Protein AF-A0A1W2FAX7-F1 (afdb_monomer_lite)

Sequence (174 aa):
MIKAEILKLNLPPVILALIGALGVSGLLAFAKAGLAPVIYAQAGFVVLGVVAVTSEYQGRQIYVTLTAMPRRVTQHLSKLVALSIVAAPTAVLVVLVGRVSEGAVYLVLTTLISASVASVVRRSIPAVAGLLIYYFIISPLLHDRTSLPGTIGYVMWTVLAVGISTALFRLRDA

Organism: Kibdelosporangium aridum (NCBI:txid2030)

Radius of gyration: 16.35 Å; chains: 1; bounding box: 38×36×42 Å

Foldseek 3Di:
DLVVLLVLCPDPQLVCLLCQLLVVLLVCVVVVVDQVLQLSNLLSLLLNLLCSQLVCLVDPVCVVVVVVDPDVLVVLVSNLVSLLVVQQVSLVSSCVNNVHPDHSLLSSLSSLLSNLQSLVVSDRVVSSVVSSCCVPPVVVVCVVVDVDDDSVVSVVSSVVSSVVSSVVVVVVSD

Structure (mmCIF, N/CA/C/O backbone):
data_AF-A0A1W2FAX7-F1
#
_entry.id   AF-A0A1W2FAX7-F1
#
loop_
_atom_site.group_PDB
_atom_site.id
_atom_site.type_symbol
_atom_site.label_atom_id
_atom_site.label_alt_id
_atom_site.label_comp_id
_atom_site.label_asym_id
_atom_site.label_entity_id
_atom_site.label_seq_id
_atom_site.pdbx_PDB_ins_code
_atom_site.Cartn_x
_atom_site.Cartn_y
_atom_site.Cartn_z
_atom_site.occupancy
_atom_site.B_iso_or_equiv
_atom_site.auth_seq_id
_atom_site.auth_comp_id
_atom_site.auth_asym_id
_atom_site.auth_atom_id
_atom_site.pdbx_PDB_model_num
ATOM 1 N N . MET A 1 1 ? -18.834 5.777 5.462 1.00 67.75 1 MET A N 1
ATOM 2 C CA . MET A 1 1 ? -17.511 5.633 6.116 1.00 67.75 1 MET A CA 1
ATOM 3 C C . MET A 1 1 ? -16.358 5.842 5.140 1.00 67.75 1 MET A C 1
ATOM 5 O O . MET A 1 1 ? -15.579 6.748 5.376 1.00 67.75 1 MET A O 1
ATOM 9 N N . ILE A 1 2 ? -16.296 5.125 4.010 1.00 70.62 2 ILE A N 1
ATOM 10 C CA . ILE A 1 2 ? -15.200 5.253 3.022 1.00 70.62 2 ILE A CA 1
ATOM 11 C C . ILE A 1 2 ? -14.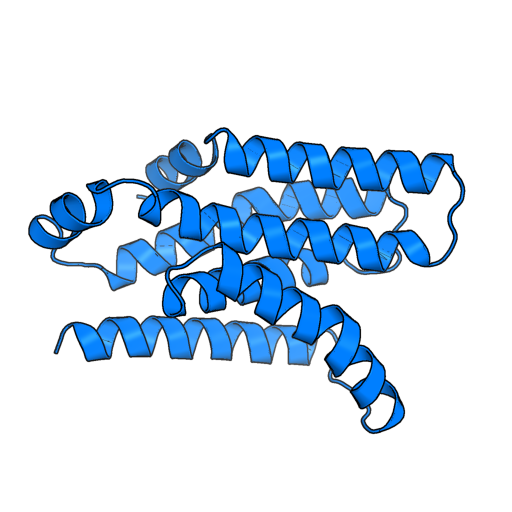979 6.699 2.533 1.00 70.62 2 ILE A C 1
ATOM 13 O O . ILE A 1 2 ? -13.848 7.164 2.528 1.00 70.62 2 ILE A O 1
ATOM 17 N N . LYS A 1 3 ? -16.044 7.451 2.209 1.00 70.69 3 LYS A N 1
ATOM 18 C CA . LYS A 1 3 ? -15.927 8.871 1.809 1.00 70.69 3 LYS A CA 1
ATOM 19 C C . LYS A 1 3 ? -15.196 9.742 2.845 1.00 70.69 3 LYS A C 1
ATOM 21 O O . LYS A 1 3 ? -14.439 10.624 2.465 1.00 70.69 3 LYS A O 1
ATOM 26 N N . ALA A 1 4 ? -15.408 9.485 4.137 1.00 72.62 4 ALA A N 1
ATOM 27 C CA . ALA A 1 4 ? -14.756 10.237 5.208 1.00 72.62 4 ALA A CA 1
ATOM 28 C C . ALA A 1 4 ? -13.269 9.872 5.331 1.00 72.62 4 ALA A C 1
ATOM 30 O O . ALA A 1 4 ? -12.443 10.748 5.548 1.00 72.62 4 ALA A O 1
ATOM 31 N N . GLU A 1 5 ? -12.919 8.599 5.134 1.00 77.62 5 GLU A N 1
ATOM 32 C CA . GLU A 1 5 ? -11.519 8.157 5.109 1.00 77.62 5 GLU A CA 1
ATOM 33 C C . GLU A 1 5 ? -10.768 8.702 3.883 1.00 77.62 5 GLU A C 1
ATOM 35 O O . GLU A 1 5 ? -9.629 9.135 4.012 1.00 77.62 5 GLU A O 1
ATOM 40 N N . ILE A 1 6 ? -11.414 8.792 2.714 1.00 78.62 6 ILE A N 1
ATOM 41 C CA . ILE A 1 6 ? -10.819 9.438 1.529 1.00 78.62 6 ILE A CA 1
ATOM 42 C C . ILE A 1 6 ? -10.536 10.922 1.800 1.00 78.62 6 ILE A C 1
ATOM 44 O O . ILE A 1 6 ? -9.468 11.416 1.452 1.00 78.62 6 ILE A O 1
ATOM 48 N N . LEU A 1 7 ? -11.451 11.627 2.472 1.00 78.44 7 LEU A N 1
ATOM 49 C CA . LEU A 1 7 ? -11.244 13.031 2.832 1.00 78.44 7 LEU A CA 1
ATOM 50 C C . LEU A 1 7 ? -10.050 13.214 3.788 1.00 78.44 7 LEU A C 1
ATOM 52 O O . LEU A 1 7 ? -9.313 14.188 3.668 1.00 78.44 7 LEU A O 1
ATOM 56 N N . LYS A 1 8 ? -9.813 12.257 4.694 1.00 67.81 8 LYS A N 1
ATOM 57 C CA . LYS A 1 8 ? -8.638 12.257 5.583 1.00 67.81 8 LYS A CA 1
ATOM 58 C C . LYS A 1 8 ? -7.324 11.997 4.853 1.00 67.81 8 LYS A C 1
ATOM 60 O O . LYS A 1 8 ? -6.272 12.397 5.337 1.00 67.81 8 LYS A O 1
ATOM 65 N N . LEU A 1 9 ? -7.355 11.350 3.693 1.00 75.12 9 LEU A N 1
ATOM 66 C CA . LEU A 1 9 ? -6.156 11.158 2.878 1.00 75.12 9 LEU A CA 1
ATOM 67 C C . LEU A 1 9 ? -5.726 12.446 2.157 1.00 75.12 9 LEU A C 1
ATOM 69 O O . LEU A 1 9 ? -4.622 12.497 1.631 1.00 75.12 9 LEU A O 1
ATOM 73 N N . ASN A 1 10 ? -6.529 13.515 2.208 1.00 81.81 10 ASN A N 1
ATOM 74 C CA . ASN A 1 10 ? -6.160 14.842 1.708 1.00 81.81 10 ASN A CA 1
ATOM 75 C C . ASN A 1 10 ? -5.297 15.652 2.704 1.00 81.81 10 ASN A C 1
ATOM 77 O O . ASN A 1 10 ? -5.214 16.876 2.622 1.00 81.81 10 ASN A O 1
ATOM 81 N N . LEU A 1 11 ? -4.697 14.996 3.702 1.00 80.44 11 LEU A N 1
ATOM 82 C CA . LEU A 1 11 ? -3.833 15.664 4.670 1.00 80.44 11 LEU A CA 1
ATOM 83 C C . LEU A 1 11 ? -2.468 16.018 4.049 1.00 80.44 11 LEU A C 1
ATOM 85 O O . LEU A 1 11 ? -1.941 15.238 3.247 1.00 80.44 11 LEU A O 1
ATOM 89 N N . PRO A 1 12 ? -1.835 17.131 4.482 1.00 81.25 12 PRO A N 1
ATOM 90 C CA . PRO A 1 12 ? -0.549 17.580 3.944 1.00 81.25 12 PRO A CA 1
ATOM 91 C C . PRO A 1 12 ? 0.536 16.490 3.902 1.00 81.25 12 PRO A C 1
ATOM 93 O O . PRO A 1 12 ? 1.196 16.367 2.875 1.00 81.25 12 PRO A O 1
ATOM 96 N N . PRO A 1 13 ? 0.706 15.632 4.932 1.00 80.44 13 PRO A N 1
ATOM 97 C CA . PRO A 1 13 ? 1.719 14.577 4.905 1.00 80.44 13 PRO A CA 1
ATOM 98 C C . PRO A 1 13 ? 1.490 13.523 3.813 1.00 80.44 13 PRO A C 1
ATOM 100 O O . PRO A 1 13 ? 2.450 13.026 3.230 1.00 80.44 13 PRO A O 1
ATOM 103 N N . VAL A 1 14 ? 0.230 13.182 3.519 1.00 84.06 14 VAL A N 1
ATOM 104 C CA . VAL A 1 14 ? -0.117 12.191 2.487 1.00 84.06 14 VAL A CA 1
ATOM 105 C C . VAL A 1 14 ? 0.078 12.791 1.098 1.00 84.06 14 VAL A C 1
ATOM 107 O O . VAL A 1 14 ? 0.662 12.147 0.232 1.00 84.06 14 VAL A O 1
ATOM 110 N N . ILE A 1 15 ? -0.323 14.051 0.907 1.00 84.56 15 ILE A N 1
ATOM 111 C CA . ILE A 1 15 ? -0.084 14.795 -0.336 1.00 84.56 15 ILE A CA 1
ATOM 112 C C . ILE A 1 15 ? 1.419 14.918 -0.607 1.00 84.56 15 ILE A C 1
ATOM 114 O O . ILE A 1 15 ? 1.863 14.656 -1.722 1.00 84.56 15 ILE A O 1
ATOM 118 N N . LEU A 1 16 ? 2.219 15.258 0.407 1.00 85.50 16 LEU A N 1
ATOM 119 C CA . LEU A 1 16 ? 3.674 15.345 0.272 1.00 85.50 16 LEU A CA 1
ATOM 120 C C . LEU A 1 16 ? 4.299 13.990 -0.077 1.00 85.50 16 LEU A C 1
ATOM 122 O O . LEU A 1 16 ? 5.196 13.943 -0.914 1.00 85.50 16 LEU A O 1
ATOM 126 N N . ALA A 1 17 ? 3.809 12.889 0.500 1.00 85.31 17 ALA A N 1
ATOM 127 C CA . ALA A 1 17 ? 4.269 11.549 0.141 1.00 85.31 17 ALA A CA 1
ATOM 128 C C . ALA A 1 17 ? 3.901 11.178 -1.309 1.00 85.31 17 ALA A C 1
ATOM 130 O O . ALA A 1 17 ? 4.732 10.629 -2.029 1.00 85.31 17 ALA A O 1
ATOM 131 N N . LEU A 1 18 ? 2.689 11.523 -1.759 1.00 87.12 18 LEU A N 1
ATOM 132 C CA . LEU A 1 18 ? 2.222 11.306 -3.133 1.00 87.12 18 LEU A CA 1
ATOM 133 C C . LEU A 1 18 ? 3.054 12.093 -4.153 1.00 87.12 18 LEU A C 1
ATOM 135 O O . LEU A 1 18 ? 3.568 11.521 -5.116 1.00 87.12 18 LEU A O 1
ATOM 139 N N . ILE A 1 19 ? 3.206 13.401 -3.926 1.00 88.12 19 ILE A N 1
ATOM 140 C CA . ILE A 1 19 ? 3.986 14.291 -4.793 1.00 88.12 19 ILE A CA 1
ATOM 141 C C . ILE A 1 19 ? 5.457 13.881 -4.776 1.00 88.12 19 ILE A C 1
ATOM 143 O O . ILE A 1 19 ? 6.079 13.825 -5.831 1.00 88.12 19 ILE A O 1
ATOM 147 N N . GLY A 1 20 ? 6.005 13.549 -3.605 1.00 85.44 20 GLY A N 1
ATOM 148 C CA . GLY A 1 20 ? 7.381 13.083 -3.467 1.00 85.44 20 GLY A CA 1
ATOM 149 C C . GLY A 1 20 ? 7.637 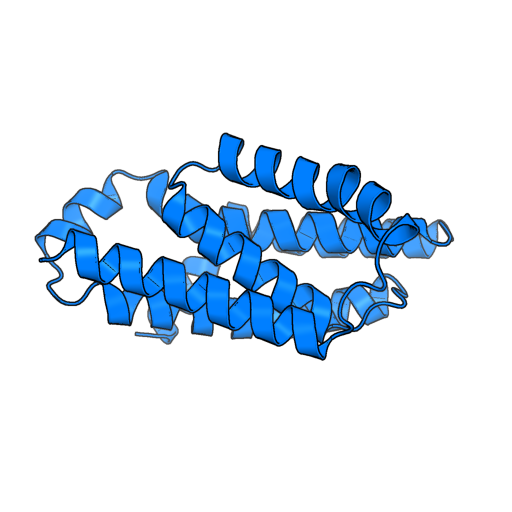11.798 -4.252 1.00 85.44 20 GLY A C 1
ATOM 150 O O . GLY A 1 20 ? 8.596 11.735 -5.019 1.00 85.44 20 GLY A O 1
ATOM 151 N N . ALA A 1 21 ? 6.752 10.803 -4.136 1.00 86.00 21 ALA A N 1
ATOM 152 C CA . ALA A 1 21 ? 6.874 9.546 -4.871 1.00 86.00 21 ALA A CA 1
ATOM 153 C C . ALA A 1 21 ? 6.829 9.760 -6.394 1.00 86.00 21 ALA A C 1
ATOM 155 O O . ALA A 1 21 ? 7.662 9.215 -7.122 1.00 86.00 21 ALA A O 1
ATOM 156 N N . LEU A 1 22 ? 5.901 10.588 -6.883 1.00 86.06 22 LEU A N 1
ATOM 157 C CA . LEU A 1 22 ? 5.789 10.911 -8.309 1.00 86.06 22 LEU A CA 1
ATOM 158 C C . LEU A 1 22 ? 6.974 11.741 -8.815 1.00 86.06 22 LEU A C 1
ATOM 160 O O . LEU A 1 22 ? 7.545 11.426 -9.858 1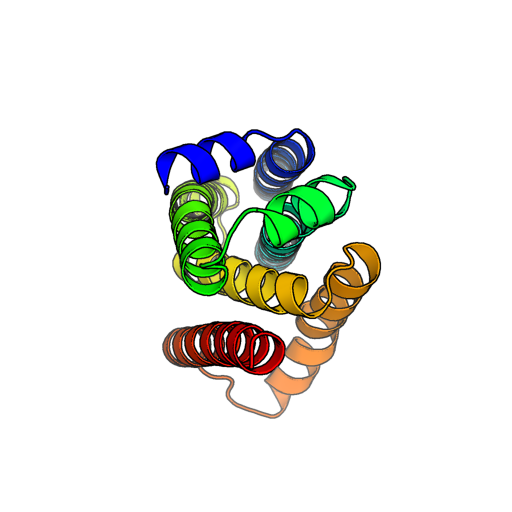.00 86.06 22 LEU A O 1
ATOM 164 N N . GLY A 1 23 ? 7.356 12.777 -8.068 1.00 84.94 23 GLY A N 1
ATOM 165 C CA . GLY A 1 23 ? 8.433 13.693 -8.424 1.00 84.94 23 GLY A CA 1
ATOM 166 C C . GLY A 1 23 ? 9.777 12.983 -8.517 1.00 84.94 23 GLY A C 1
ATOM 167 O O . GLY A 1 23 ? 10.451 13.097 -9.537 1.00 84.94 23 GLY A O 1
ATOM 168 N N . VAL A 1 24 ? 10.135 12.186 -7.505 1.00 85.56 24 VAL A N 1
ATOM 169 C CA . VAL A 1 24 ? 11.385 11.408 -7.502 1.00 85.56 24 VAL A CA 1
ATOM 170 C C . VAL A 1 24 ? 11.398 10.395 -8.648 1.00 85.56 24 VAL A C 1
ATOM 172 O O . VAL A 1 24 ? 12.397 10.288 -9.355 1.00 85.56 24 VAL A O 1
ATOM 175 N N . SER A 1 25 ? 10.280 9.707 -8.894 1.00 83.81 25 SER A N 1
ATOM 176 C CA . SER A 1 25 ? 10.184 8.730 -9.988 1.00 83.81 25 SER A CA 1
ATOM 177 C C . SER A 1 25 ? 10.354 9.382 -11.364 1.00 83.81 25 SER A C 1
ATOM 179 O O . SER A 1 25 ? 11.104 8.875 -12.197 1.00 83.81 25 SER A O 1
ATOM 181 N N . GLY A 1 26 ? 9.718 10.534 -11.600 1.00 81.62 26 GLY A N 1
ATOM 182 C CA . GLY A 1 26 ? 9.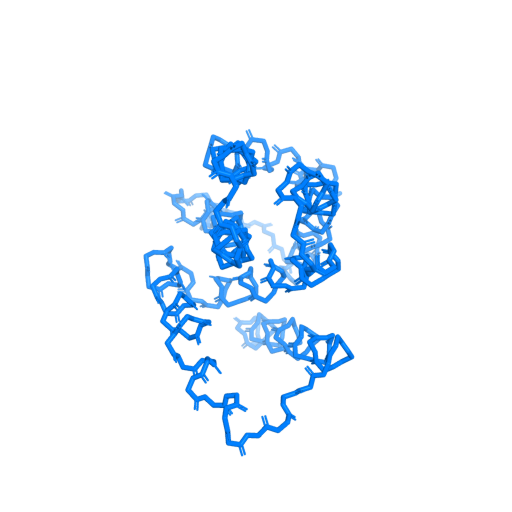874 11.285 -12.849 1.00 81.62 26 GLY A CA 1
ATOM 183 C C . GLY A 1 26 ? 11.284 11.834 -13.047 1.00 81.62 26 GLY A C 1
ATOM 184 O O . GLY A 1 26 ? 11.825 11.757 -14.150 1.00 81.62 26 GLY A O 1
ATOM 185 N N . LEU A 1 27 ? 11.913 12.322 -11.976 1.00 84.69 27 LEU A N 1
ATOM 186 C CA . LEU A 1 27 ? 13.277 12.846 -12.031 1.00 84.69 27 LEU A CA 1
ATOM 187 C C . LEU A 1 27 ? 14.295 11.741 -12.358 1.00 84.69 27 LEU A C 1
ATOM 189 O O . LEU A 1 27 ? 15.185 11.939 -13.182 1.00 84.69 27 LEU A O 1
ATOM 193 N N . LEU A 1 28 ? 14.130 10.554 -11.766 1.00 83.44 28 LEU A N 1
ATOM 194 C CA . LEU A 1 28 ? 14.976 9.387 -12.037 1.00 83.44 28 LEU A CA 1
ATOM 195 C C . LEU A 1 28 ? 14.796 8.850 -13.462 1.00 83.44 28 LEU A C 1
ATOM 197 O O . LEU A 1 28 ? 15.779 8.463 -14.100 1.00 83.44 28 LEU A O 1
ATOM 201 N N . ALA A 1 29 ? 13.564 8.861 -13.979 1.00 82.50 29 ALA A N 1
ATOM 202 C CA . ALA A 1 29 ? 13.287 8.488 -15.362 1.00 82.50 29 ALA A CA 1
ATOM 203 C C . ALA A 1 29 ? 13.927 9.467 -16.355 1.00 82.50 29 ALA A C 1
ATOM 205 O O . ALA A 1 29 ? 14.521 9.037 -17.346 1.00 82.50 29 ALA A O 1
ATOM 206 N N . PHE A 1 30 ? 13.865 10.772 -16.072 1.00 82.69 30 PHE A N 1
ATOM 207 C CA . PHE A 1 30 ? 14.557 11.795 -16.858 1.00 82.69 30 PHE A CA 1
ATOM 208 C C . PHE A 1 30 ? 16.079 11.597 -16.835 1.00 82.69 30 PHE A C 1
ATOM 210 O O . PHE A 1 30 ? 16.730 11.651 -17.877 1.00 82.69 30 PHE A O 1
ATOM 217 N N . ALA A 1 31 ? 16.637 11.279 -15.665 1.00 84.12 31 ALA A N 1
ATOM 218 C CA . ALA A 1 31 ? 18.063 11.025 -15.480 1.00 84.12 31 ALA A CA 1
ATOM 219 C C . ALA A 1 31 ? 18.556 9.677 -16.053 1.00 84.12 31 ALA A C 1
ATOM 221 O O . ALA A 1 31 ? 19.749 9.394 -15.976 1.00 84.12 31 ALA A O 1
ATOM 222 N N . LYS A 1 32 ? 17.672 8.836 -16.621 1.00 77.06 32 LYS A N 1
ATOM 223 C CA . LYS A 1 32 ? 17.983 7.476 -17.117 1.00 77.06 32 LYS A CA 1
ATOM 224 C C . LYS A 1 32 ? 18.706 6.605 -16.077 1.00 77.06 32 LYS A C 1
ATOM 226 O O . LYS A 1 32 ? 19.609 5.844 -16.413 1.00 77.06 32 LYS A O 1
ATOM 231 N N . ALA A 1 33 ? 18.287 6.685 -14.815 1.00 70.31 33 ALA A N 1
ATOM 232 C CA . ALA A 1 33 ? 18.990 6.098 -13.670 1.00 70.31 33 ALA A CA 1
ATOM 233 C C . ALA A 1 33 ? 18.981 4.542 -13.564 1.00 70.31 33 ALA A C 1
ATOM 235 O O . ALA A 1 33 ? 19.277 3.998 -12.502 1.00 70.31 33 ALA A O 1
ATOM 236 N N . GLY A 1 34 ? 18.680 3.789 -14.629 1.00 64.94 34 GLY A N 1
ATOM 237 C CA . GLY A 1 34 ? 18.796 2.317 -14.643 1.00 64.94 34 GLY A CA 1
ATOM 238 C C . GLY A 1 34 ? 17.824 1.585 -13.701 1.00 64.94 34 GLY A C 1
ATOM 239 O O . GLY A 1 34 ? 16.631 1.862 -13.737 1.00 64.94 34 GLY A O 1
ATOM 240 N N . LEU A 1 35 ? 18.311 0.631 -12.885 1.00 57.41 35 LEU A N 1
ATOM 241 C CA . LEU A 1 35 ? 17.508 -0.158 -11.919 1.00 57.41 35 LEU A CA 1
ATOM 242 C C . LEU A 1 35 ? 17.141 0.597 -10.624 1.00 57.41 35 LEU A C 1
ATOM 244 O O . LEU A 1 35 ? 16.243 0.180 -9.893 1.00 57.41 35 LEU A O 1
ATOM 248 N N . ALA A 1 36 ? 17.810 1.713 -10.342 1.00 64.25 36 ALA A N 1
ATOM 249 C CA . ALA A 1 36 ? 17.546 2.572 -9.192 1.00 64.25 36 ALA A CA 1
ATOM 250 C C . ALA A 1 36 ? 16.057 2.975 -8.993 1.00 64.25 36 ALA A C 1
ATOM 252 O O . ALA A 1 36 ? 15.590 2.949 -7.852 1.00 64.25 36 ALA A O 1
ATOM 253 N N . PRO A 1 37 ? 15.268 3.310 -10.038 1.00 71.75 37 PRO A N 1
ATOM 254 C CA . PRO A 1 37 ? 13.863 3.710 -9.910 1.00 71.75 37 PRO A CA 1
ATOM 255 C C . PRO A 1 37 ? 12.941 2.752 -9.145 1.00 71.75 37 PRO A C 1
ATOM 257 O O . PRO A 1 37 ? 12.027 3.235 -8.481 1.00 71.75 37 PRO A O 1
ATOM 260 N N . VAL A 1 38 ? 13.175 1.434 -9.170 1.00 80.12 38 VAL A N 1
ATOM 261 C CA . VAL A 1 38 ? 12.346 0.464 -8.420 1.00 80.12 38 VAL A CA 1
ATOM 262 C C . VAL A 1 38 ? 12.441 0.709 -6.915 1.00 80.12 38 VAL A C 1
ATOM 264 O O . VAL A 1 38 ? 11.434 0.849 -6.222 1.00 80.12 38 VAL A O 1
ATOM 267 N N . ILE A 1 39 ? 13.676 0.812 -6.435 1.00 82.38 39 ILE A N 1
ATOM 268 C CA . ILE A 1 39 ? 14.038 0.931 -5.024 1.00 82.38 39 ILE A CA 1
ATOM 269 C C . ILE A 1 39 ? 13.456 2.234 -4.446 1.00 82.38 39 ILE A C 1
ATOM 271 O O . ILE A 1 39 ? 12.838 2.242 -3.380 1.00 82.38 39 ILE A O 1
ATOM 275 N N . TYR A 1 40 ? 13.559 3.339 -5.187 1.00 83.81 40 TYR A N 1
ATOM 276 C CA . TYR A 1 40 ? 13.012 4.630 -4.759 1.00 83.81 40 TYR A CA 1
ATOM 277 C C . TYR A 1 40 ? 11.485 4.709 -4.850 1.00 83.81 40 TYR A C 1
ATOM 279 O O . TYR A 1 40 ? 10.855 5.279 -3.954 1.00 83.81 40 TYR A O 1
ATOM 287 N N . ALA A 1 41 ? 10.876 4.109 -5.879 1.00 86.38 41 ALA A N 1
ATOM 288 C CA . ALA A 1 41 ? 9.423 3.999 -5.964 1.00 86.38 41 ALA A CA 1
ATOM 289 C C . ALA A 1 41 ? 8.884 3.237 -4.748 1.00 86.38 41 ALA A C 1
ATOM 291 O O . ALA A 1 41 ? 8.009 3.734 -4.038 1.00 86.38 41 ALA A O 1
ATOM 292 N N . GLN A 1 42 ? 9.471 2.079 -4.442 1.00 87.19 42 GLN A N 1
ATOM 293 C CA . GLN A 1 42 ? 9.089 1.266 -3.295 1.00 87.19 42 GLN A CA 1
ATOM 294 C C . GLN A 1 42 ? 9.213 2.026 -1.966 1.00 87.19 42 GLN A C 1
ATOM 296 O O . GLN A 1 42 ? 8.288 1.977 -1.152 1.00 87.19 42 GLN A O 1
ATOM 301 N N . ALA A 1 43 ? 10.300 2.781 -1.762 1.00 89.38 43 ALA A N 1
ATOM 302 C CA . ALA A 1 43 ? 10.474 3.620 -0.573 1.00 89.38 43 ALA A CA 1
ATOM 303 C C . ALA A 1 43 ? 9.322 4.625 -0.414 1.00 89.38 43 ALA A C 1
ATOM 305 O O . ALA A 1 43 ? 8.770 4.774 0.678 1.00 89.38 43 ALA A O 1
ATOM 306 N N . GLY A 1 44 ? 8.920 5.275 -1.511 1.00 88.69 44 GLY A N 1
ATOM 307 C CA . GLY A 1 44 ? 7.801 6.216 -1.526 1.00 88.69 44 GLY A CA 1
ATOM 308 C C . GLY A 1 44 ? 6.487 5.579 -1.066 1.00 88.69 44 GLY A C 1
ATOM 309 O O . GLY A 1 44 ? 5.782 6.153 -0.237 1.00 88.69 44 GLY A O 1
ATOM 310 N N . PHE A 1 45 ? 6.188 4.361 -1.527 1.00 91.50 45 PHE A N 1
ATOM 311 C CA . PHE A 1 45 ? 4.974 3.633 -1.135 1.00 91.50 45 PHE A CA 1
ATOM 312 C C . PHE A 1 45 ? 5.010 3.108 0.307 1.00 91.50 45 PHE A C 1
ATOM 314 O O . PHE A 1 45 ? 3.976 3.108 0.980 1.00 91.50 45 PHE A O 1
ATOM 321 N N . VAL A 1 46 ? 6.189 2.741 0.825 1.00 92.25 46 VAL A N 1
ATOM 322 C CA . VAL A 1 46 ? 6.372 2.434 2.256 1.00 92.25 46 VAL A CA 1
ATOM 323 C C . VAL A 1 46 ? 6.064 3.666 3.107 1.00 92.25 46 VAL A C 1
ATOM 325 O O . VAL A 1 46 ? 5.287 3.588 4.060 1.00 92.25 46 VAL A O 1
ATOM 328 N N . VAL A 1 47 ? 6.632 4.822 2.757 1.00 91.12 47 VAL A N 1
ATOM 329 C CA . VAL A 1 47 ? 6.389 6.075 3.485 1.00 91.12 47 VAL A CA 1
ATOM 330 C C . VAL A 1 47 ? 4.916 6.470 3.401 1.00 91.12 47 VAL A C 1
ATOM 332 O O . VAL A 1 47 ? 4.324 6.818 4.422 1.00 91.12 47 VAL A O 1
ATOM 335 N N . LEU A 1 48 ? 4.297 6.353 2.224 1.00 89.50 48 LEU A N 1
ATOM 336 C CA . LEU A 1 48 ? 2.887 6.668 2.014 1.00 89.50 48 LEU A CA 1
ATOM 337 C C . LEU A 1 48 ? 1.967 5.839 2.918 1.00 89.50 48 LEU A C 1
ATOM 339 O O . LEU A 1 48 ? 1.109 6.409 3.594 1.00 89.50 48 LEU A O 1
ATOM 343 N N . GLY A 1 49 ? 2.161 4.519 2.989 1.00 88.06 49 GLY A N 1
ATOM 344 C CA . GLY A 1 49 ? 1.330 3.665 3.838 1.00 88.06 49 GLY A CA 1
ATOM 345 C C . GLY A 1 49 ? 1.538 3.926 5.331 1.00 88.06 49 GLY A C 1
ATOM 346 O O . GLY A 1 49 ? 0.563 3.977 6.087 1.00 88.06 49 GLY A O 1
ATOM 347 N N . VAL A 1 50 ? 2.777 4.193 5.766 1.00 91.00 50 VAL A N 1
ATOM 348 C CA . VAL A 1 50 ? 3.044 4.544 7.170 1.00 91.00 50 VAL A CA 1
ATOM 349 C C . VAL A 1 50 ? 2.434 5.894 7.533 1.00 91.00 50 VAL A C 1
ATOM 351 O O . VAL A 1 50 ? 1.768 6.010 8.563 1.00 91.00 50 VAL A O 1
ATOM 354 N N . VAL A 1 51 ? 2.631 6.926 6.714 1.00 87.62 51 VAL A N 1
ATOM 355 C CA . VAL A 1 51 ? 2.146 8.288 6.988 1.00 87.62 51 VAL A CA 1
ATOM 356 C C . VAL A 1 51 ? 0.619 8.357 6.933 1.00 87.62 51 VAL A C 1
ATOM 358 O O . VAL A 1 51 ? 0.008 8.979 7.805 1.00 87.62 51 VAL A O 1
ATOM 361 N N . ALA A 1 52 ? -0.019 7.655 5.992 1.00 86.56 52 ALA A N 1
ATOM 362 C CA . ALA A 1 52 ? -1.478 7.582 5.908 1.00 86.56 52 ALA A CA 1
ATOM 363 C C . ALA A 1 52 ? -2.108 7.029 7.196 1.00 86.56 52 ALA A C 1
ATOM 365 O O . ALA A 1 52 ? -3.150 7.507 7.639 1.00 86.56 52 ALA A O 1
ATOM 366 N N . VAL A 1 53 ? -1.454 6.063 7.844 1.00 85.06 53 VAL A N 1
ATOM 367 C CA . VAL A 1 53 ? -1.925 5.510 9.118 1.00 85.06 53 VAL A CA 1
ATOM 368 C C . VAL A 1 53 ? -1.496 6.363 10.305 1.00 85.06 53 VAL A C 1
ATOM 370 O O . VAL A 1 53 ? -2.308 6.605 11.194 1.00 85.06 53 VAL A O 1
ATOM 373 N N . THR A 1 54 ? -0.244 6.823 10.338 1.00 82.75 54 THR A N 1
ATOM 374 C CA . THR A 1 54 ? 0.334 7.499 11.512 1.00 82.75 54 THR A CA 1
ATOM 375 C C . THR A 1 54 ? -0.079 8.959 11.657 1.00 82.75 54 THR A C 1
ATOM 377 O O . THR A 1 54 ? -0.029 9.480 12.769 1.00 82.75 54 THR A O 1
ATOM 380 N N . SER A 1 55 ? -0.546 9.602 10.584 1.00 77.75 55 SER A N 1
ATOM 381 C CA . SER A 1 55 ? -1.064 10.978 10.613 1.00 77.75 55 SER A CA 1
ATOM 382 C C . SER A 1 55 ? -2.224 11.160 11.595 1.00 77.75 55 SER A C 1
ATOM 384 O O . SER A 1 55 ? -2.316 12.200 12.240 1.00 77.75 55 SER A O 1
ATOM 386 N N . GLU A 1 56 ? -3.042 10.130 11.813 1.00 71.50 56 GLU A N 1
ATOM 387 C CA . GLU A 1 56 ? -4.093 10.185 12.833 1.00 71.50 56 GLU A CA 1
ATOM 388 C C . GLU A 1 56 ? -3.540 10.154 14.266 1.00 71.50 56 GLU A C 1
ATOM 390 O O . GLU A 1 56 ? -4.157 10.700 15.176 1.00 71.50 56 GLU A O 1
ATOM 395 N N . TYR A 1 57 ? -2.373 9.540 14.482 1.00 68.38 57 TYR A N 1
ATOM 396 C CA . TYR A 1 57 ? -1.762 9.379 15.809 1.00 68.38 57 TYR A CA 1
ATOM 397 C C . TYR A 1 57 ? -0.970 10.607 16.261 1.00 68.38 57 TYR A C 1
ATOM 399 O O . TYR A 1 57 ? -0.611 10.704 17.433 1.00 68.38 57 TYR A O 1
ATOM 407 N N . GLN A 1 58 ? -0.712 11.548 15.351 1.00 66.12 58 GLN A N 1
ATOM 408 C CA . GLN A 1 58 ? -0.022 12.806 15.643 1.00 66.12 58 GLN A CA 1
ATOM 409 C C . GLN A 1 58 ? -0.932 13.819 16.365 1.00 66.12 58 GLN A C 1
ATOM 411 O O . GLN A 1 58 ? -0.438 14.750 16.993 1.00 66.12 58 GLN A O 1
ATOM 416 N N . GLY A 1 59 ? -2.257 13.619 16.347 1.00 61.38 59 GLY A N 1
ATOM 417 C CA . GLY A 1 59 ? -3.216 14.406 17.122 1.00 61.38 59 GLY A CA 1
ATOM 418 C C . GLY A 1 59 ? -3.819 13.603 18.276 1.00 61.38 59 GLY A C 1
ATOM 419 O O . GLY A 1 59 ? -4.156 12.430 18.125 1.00 61.38 59 GLY A O 1
ATOM 420 N N . ARG A 1 60 ? -4.089 14.245 19.423 1.00 61.59 60 ARG A N 1
ATOM 421 C CA . ARG A 1 60 ? -4.877 13.646 20.533 1.00 61.59 60 ARG A CA 1
ATOM 422 C C . ARG A 1 60 ? -6.312 13.235 20.121 1.00 61.59 60 ARG A C 1
ATOM 424 O O . ARG A 1 60 ? -7.049 12.701 20.945 1.00 61.59 60 ARG A O 1
ATOM 431 N N . GLN A 1 61 ? -6.694 13.425 18.854 1.00 61.62 61 GLN A N 1
ATOM 432 C CA . GLN A 1 61 ? -7.960 13.019 18.239 1.00 61.62 61 GLN A CA 1
ATOM 433 C C . GLN A 1 61 ? -8.273 11.526 18.391 1.00 61.62 61 GLN A C 1
ATOM 435 O O . GLN A 1 61 ? -9.441 11.177 18.564 1.00 61.62 61 GLN A O 1
ATOM 440 N N . ILE A 1 62 ? -7.272 10.638 18.397 1.00 60.34 62 ILE A N 1
ATOM 441 C CA . ILE A 1 62 ? -7.519 9.199 18.585 1.00 60.34 62 ILE A CA 1
ATOM 442 C C . ILE A 1 62 ? -8.132 8.915 19.958 1.00 60.34 62 ILE A C 1
ATOM 444 O O . ILE A 1 62 ? -9.073 8.138 20.033 1.00 60.34 62 ILE A O 1
ATOM 448 N N . TYR A 1 63 ? -7.690 9.580 21.030 1.00 58.50 63 TYR A N 1
ATOM 449 C CA . TYR A 1 63 ? -8.246 9.345 22.368 1.00 58.50 63 TYR A CA 1
ATOM 450 C C . TYR A 1 63 ? -9.730 9.719 22.453 1.00 58.50 63 TYR A C 1
ATOM 452 O O . TYR A 1 63 ? -10.502 8.971 23.038 1.00 58.50 63 TYR A O 1
ATOM 460 N N . VAL A 1 64 ? -10.138 10.814 21.802 1.00 60.38 64 VAL A N 1
ATOM 461 C CA . VAL A 1 64 ? -11.537 11.282 21.774 1.00 60.38 64 VAL A CA 1
ATOM 462 C C . VAL A 1 64 ? -12.408 10.422 20.848 1.00 60.38 64 VAL A C 1
ATOM 464 O O . VAL A 1 64 ? -13.569 10.155 21.139 1.00 60.38 64 VAL A O 1
ATOM 467 N N . THR A 1 65 ? -11.847 9.940 19.737 1.00 60.53 65 THR A N 1
ATOM 468 C CA . THR A 1 65 ? -12.585 9.090 18.786 1.00 60.53 65 THR A CA 1
ATOM 469 C C . THR A 1 65 ? -12.771 7.679 19.342 1.00 60.53 65 THR A C 1
ATOM 471 O O . THR A 1 65 ? -13.835 7.084 19.203 1.00 60.53 65 THR A O 1
ATOM 474 N N . LEU A 1 66 ? -11.750 7.144 20.015 1.00 56.03 66 LEU A N 1
ATOM 475 C CA . LEU A 1 66 ? -11.781 5.816 20.616 1.00 56.03 66 LEU A CA 1
ATOM 476 C C . LEU A 1 66 ? -12.754 5.749 21.805 1.00 56.03 66 LEU A C 1
ATOM 478 O O . LEU A 1 66 ? -13.428 4.731 21.955 1.00 56.03 66 LEU A O 1
ATOM 482 N N . THR A 1 67 ? -12.902 6.805 22.608 1.00 61.25 67 THR A N 1
ATOM 483 C CA . THR A 1 67 ? -13.915 6.831 23.681 1.00 61.25 67 THR A CA 1
ATOM 484 C C . THR A 1 67 ? -15.350 6.950 23.156 1.00 61.25 67 THR A C 1
ATOM 486 O O . THR A 1 67 ? -16.269 6.509 23.838 1.00 61.25 67 THR A O 1
ATOM 489 N N . ALA A 1 68 ? -15.553 7.484 21.946 1.00 61.34 68 ALA A N 1
ATOM 490 C CA . ALA A 1 68 ? -16.877 7.685 21.352 1.00 61.34 68 ALA A CA 1
ATOM 491 C C . ALA A 1 68 ? -17.321 6.585 20.361 1.00 61.34 68 ALA A C 1
ATOM 493 O O . ALA A 1 68 ? -18.517 6.452 20.103 1.00 61.34 68 ALA A O 1
ATOM 494 N N . MET A 1 69 ? -16.400 5.798 19.780 1.00 63.47 69 MET A N 1
ATOM 495 C CA . MET A 1 69 ? -16.728 4.789 18.757 1.00 63.47 69 MET A CA 1
ATOM 496 C C . MET A 1 69 ? -16.594 3.331 19.244 1.00 63.47 69 MET A C 1
ATOM 498 O O . MET A 1 69 ? -15.475 2.862 19.476 1.00 63.47 69 MET A O 1
ATOM 502 N N . PRO A 1 70 ? -17.700 2.555 19.266 1.00 58.69 70 PRO A N 1
ATOM 503 C CA . PRO A 1 70 ? -17.702 1.149 19.684 1.00 58.69 70 PRO A CA 1
ATOM 504 C C . PRO A 1 70 ? -17.263 0.138 18.600 1.00 58.69 70 PRO A C 1
ATOM 506 O O . PRO A 1 70 ? -17.170 -1.049 18.886 1.00 58.69 70 PRO A O 1
ATOM 509 N N . ARG A 1 71 ? -16.999 0.544 17.343 1.00 65.44 71 ARG A N 1
ATOM 510 C CA . ARG A 1 71 ? -16.675 -0.388 16.230 1.00 65.44 71 ARG A CA 1
ATOM 511 C C . ARG A 1 71 ? -15.346 -0.065 15.537 1.00 65.44 71 ARG A C 1
ATOM 513 O O . ARG A 1 71 ? -15.302 0.448 14.418 1.00 65.44 71 ARG A O 1
ATOM 520 N N . ARG A 1 72 ? -14.240 -0.399 16.203 1.00 69.81 72 ARG A N 1
ATOM 521 C CA . ARG A 1 72 ? -12.869 -0.037 15.788 1.00 69.81 72 ARG A CA 1
ATOM 522 C C . ARG A 1 72 ? -12.330 -0.864 14.617 1.00 69.81 72 ARG A C 1
ATOM 524 O O . ARG A 1 72 ? -11.629 -0.332 13.758 1.00 69.81 72 ARG A O 1
ATOM 531 N N . VAL A 1 73 ? -12.723 -2.135 14.510 1.00 72.94 73 VAL A N 1
ATOM 532 C CA . VAL A 1 73 ? -12.293 -3.029 13.415 1.00 72.94 73 VAL A CA 1
ATOM 533 C C . VAL A 1 73 ? -12.851 -2.581 12.061 1.00 72.94 73 VAL A C 1
ATOM 535 O O . VAL A 1 73 ? -12.121 -2.542 11.071 1.00 72.94 73 VAL A O 1
ATOM 538 N N . THR A 1 74 ? -14.125 -2.180 12.005 1.00 76.00 74 THR A N 1
ATOM 539 C CA . THR A 1 74 ? -14.744 -1.685 10.763 1.00 76.00 74 THR A CA 1
ATOM 540 C C . THR A 1 74 ? -14.105 -0.383 10.294 1.00 76.00 74 THR A C 1
ATOM 542 O O . THR A 1 74 ? -13.951 -0.170 9.093 1.00 76.00 74 THR A O 1
ATOM 545 N N . GLN A 1 75 ? -13.669 0.460 11.234 1.00 78.06 75 GLN A N 1
ATOM 546 C CA . GLN A 1 75 ? -12.946 1.687 10.921 1.00 78.06 75 GLN A CA 1
ATOM 547 C C . GLN A 1 75 ? -11.560 1.380 10.333 1.00 78.06 75 GLN A C 1
ATOM 549 O O . GLN A 1 75 ? -11.206 1.936 9.293 1.00 78.06 75 GLN A O 1
ATOM 554 N N . HIS A 1 76 ? -10.817 0.431 10.917 1.00 81.38 76 HIS A N 1
ATOM 555 C CA . HIS A 1 76 ? -9.517 0.001 10.392 1.00 81.38 76 HIS A CA 1
ATOM 556 C C . HIS A 1 76 ? -9.616 -0.579 8.970 1.00 81.38 76 HIS A C 1
ATOM 558 O O . HIS A 1 76 ? -8.861 -0.171 8.088 1.00 81.38 76 HIS A O 1
ATOM 564 N N . LEU A 1 77 ? -10.592 -1.458 8.713 1.00 82.69 77 LEU A N 1
ATOM 565 C CA . LEU A 1 77 ? -10.819 -2.020 7.376 1.00 82.69 77 LEU A CA 1
ATOM 566 C C . LEU A 1 77 ? -11.204 -0.943 6.357 1.00 82.69 77 LEU A C 1
ATOM 568 O O . LEU A 1 77 ? -10.666 -0.922 5.252 1.00 82.69 77 LEU A O 1
ATOM 572 N N . SER A 1 78 ? -12.082 -0.006 6.732 1.00 82.62 78 SER A N 1
ATOM 573 C CA . SER A 1 78 ? -12.487 1.081 5.831 1.00 82.62 78 SER A CA 1
ATOM 574 C C . SER A 1 78 ? -11.319 1.983 5.421 1.00 82.62 78 SER A C 1
ATOM 576 O O . SER A 1 78 ? -11.289 2.458 4.286 1.00 82.62 78 SER A O 1
ATOM 578 N N . LYS A 1 79 ? -10.326 2.151 6.303 1.00 85.50 79 LYS A N 1
ATOM 579 C CA . LYS A 1 79 ? -9.100 2.893 6.011 1.00 85.50 79 LYS A CA 1
ATOM 580 C C . LYS A 1 79 ? -8.198 2.153 5.033 1.00 85.50 79 LYS A C 1
ATOM 582 O O . LYS A 1 79 ? -7.713 2.769 4.093 1.00 85.50 79 LYS A O 1
ATOM 587 N N . LEU A 1 80 ? -7.988 0.849 5.223 1.00 87.75 80 LEU A N 1
ATOM 588 C CA . LEU A 1 80 ? -7.196 0.046 4.282 1.00 87.75 80 LEU A CA 1
ATOM 589 C C . LEU A 1 80 ? -7.825 0.061 2.882 1.00 87.75 80 LEU A C 1
ATOM 591 O O . LEU A 1 80 ? -7.114 0.208 1.890 1.00 87.75 80 LEU A O 1
ATOM 595 N N . VAL A 1 81 ? -9.159 0.010 2.807 1.00 87.69 81 VAL A N 1
ATOM 596 C CA . VAL A 1 81 ? -9.897 0.162 1.544 1.00 87.69 81 VAL A CA 1
ATOM 597 C C . VAL A 1 81 ? -9.677 1.552 0.942 1.00 87.69 81 VAL A C 1
ATOM 599 O O . VAL A 1 81 ? -9.286 1.648 -0.219 1.00 87.69 81 VAL A O 1
ATOM 602 N N . ALA A 1 82 ? -9.857 2.630 1.710 1.00 87.31 82 ALA A N 1
ATOM 603 C CA . ALA A 1 82 ? -9.631 3.991 1.217 1.00 87.31 82 ALA A CA 1
ATOM 604 C C . ALA A 1 82 ? -8.185 4.204 0.737 1.00 87.31 82 ALA A C 1
ATOM 606 O O . ALA A 1 82 ? -7.963 4.776 -0.329 1.00 87.31 82 ALA A O 1
ATOM 607 N N . LEU A 1 83 ? -7.209 3.679 1.480 1.00 88.19 83 LEU A N 1
ATOM 608 C CA . LEU A 1 83 ? -5.799 3.734 1.119 1.00 88.19 83 LEU A CA 1
ATOM 609 C C . LEU A 1 83 ? -5.523 2.983 -0.183 1.00 88.19 83 LEU A C 1
ATOM 611 O O . LEU A 1 83 ? -4.798 3.499 -1.023 1.00 88.19 83 LEU A O 1
ATOM 615 N N . SER A 1 84 ? -6.128 1.809 -0.389 1.00 89.56 84 SER A N 1
ATOM 616 C CA . SER A 1 84 ? -5.971 1.058 -1.641 1.00 89.56 84 SER A CA 1
ATOM 617 C C . SER A 1 84 ? -6.530 1.814 -2.855 1.00 89.56 84 SER A C 1
ATOM 619 O O . SER A 1 84 ? -5.902 1.813 -3.911 1.00 89.56 84 SER A O 1
ATOM 621 N N . ILE A 1 85 ? -7.650 2.530 -2.686 1.00 89.88 85 ILE A N 1
ATOM 622 C CA . ILE A 1 85 ? -8.274 3.345 -3.742 1.00 89.88 85 ILE A CA 1
ATOM 623 C C . ILE A 1 85 ? -7.370 4.513 -4.145 1.00 89.88 85 ILE A C 1
ATOM 625 O O . ILE A 1 85 ? -7.316 4.854 -5.322 1.00 89.88 85 ILE A O 1
ATOM 629 N N . VAL A 1 86 ? -6.654 5.118 -3.192 1.00 88.50 86 VAL A N 1
ATOM 630 C CA . VAL A 1 86 ? -5.718 6.221 -3.469 1.00 88.50 86 VAL A CA 1
ATOM 631 C C . VAL A 1 86 ? -4.375 5.702 -3.985 1.00 88.50 86 VAL A C 1
ATOM 633 O O . VAL A 1 86 ? -3.823 6.261 -4.926 1.00 88.50 86 VAL A O 1
ATOM 636 N N . ALA A 1 87 ? -3.856 4.613 -3.419 1.00 89.38 87 ALA A N 1
ATOM 637 C CA . ALA A 1 87 ? -2.556 4.063 -3.792 1.00 89.38 87 ALA A CA 1
ATOM 638 C C . ALA A 1 87 ? -2.553 3.442 -5.197 1.00 89.38 87 ALA A C 1
ATOM 640 O O . ALA A 1 87 ? -1.541 3.527 -5.886 1.00 89.38 87 ALA A O 1
ATOM 641 N N . ALA A 1 88 ? -3.665 2.848 -5.644 1.00 92.25 88 ALA A N 1
ATOM 642 C CA . ALA A 1 88 ? -3.770 2.224 -6.964 1.00 92.25 88 ALA A CA 1
ATOM 643 C C . ALA A 1 88 ? -3.479 3.183 -8.140 1.00 92.25 88 ALA A C 1
ATOM 645 O O . ALA A 1 88 ? -2.575 2.882 -8.923 1.00 92.25 88 ALA A O 1
ATOM 646 N N . PRO A 1 89 ? -4.155 4.342 -8.287 1.00 91.00 89 PRO A N 1
ATOM 647 C CA . PRO A 1 89 ? -3.858 5.274 -9.372 1.00 91.00 89 PRO A CA 1
ATOM 648 C C . PRO A 1 89 ? -2.447 5.856 -9.253 1.00 91.00 89 PRO A C 1
ATOM 650 O O . PRO A 1 89 ? -1.761 6.002 -10.263 1.00 91.00 89 PRO A O 1
ATOM 653 N N . THR A 1 90 ? -1.967 6.129 -8.037 1.00 88.56 90 THR A N 1
ATOM 654 C CA . THR A 1 90 ? -0.590 6.595 -7.828 1.00 88.56 90 THR A CA 1
ATOM 655 C C . THR A 1 90 ? 0.430 5.557 -8.279 1.00 88.56 90 THR A C 1
ATOM 657 O O . THR A 1 90 ? 1.398 5.915 -8.939 1.00 88.56 90 THR A O 1
ATOM 660 N N . ALA A 1 91 ? 0.219 4.277 -7.970 1.00 90.31 91 ALA A N 1
ATOM 661 C CA . ALA A 1 91 ? 1.103 3.194 -8.391 1.00 90.31 91 ALA A CA 1
ATOM 662 C C . ALA A 1 91 ? 1.156 3.071 -9.913 1.00 90.31 91 ALA A C 1
ATOM 664 O O . ALA A 1 91 ? 2.242 2.958 -10.476 1.00 90.31 91 ALA A O 1
ATOM 665 N N . VAL A 1 92 ? 0.008 3.174 -10.586 1.00 91.62 92 VAL A N 1
ATOM 666 C CA . VAL A 1 92 ? -0.042 3.188 -12.054 1.00 91.62 92 VAL A CA 1
ATOM 667 C C . VAL A 1 92 ? 0.748 4.375 -12.610 1.00 91.62 92 VAL A C 1
ATOM 669 O O . VAL A 1 92 ? 1.588 4.188 -13.486 1.00 91.62 92 VAL A O 1
ATOM 672 N N . LEU A 1 93 ? 0.549 5.580 -12.071 1.00 89.25 93 LEU A N 1
ATOM 673 C CA . LEU A 1 93 ? 1.292 6.764 -12.506 1.00 89.25 93 LEU A CA 1
ATOM 674 C C . LEU A 1 93 ? 2.799 6.629 -12.263 1.00 89.25 93 LEU A C 1
ATOM 676 O O . LEU A 1 93 ? 3.577 6.964 -13.148 1.00 89.25 93 LEU A O 1
ATOM 680 N N . VAL A 1 94 ? 3.224 6.108 -11.111 1.00 88.88 94 VAL A N 1
ATOM 681 C CA . VAL A 1 94 ? 4.647 5.899 -10.801 1.00 88.88 94 VAL A CA 1
ATOM 682 C C . VAL A 1 94 ? 5.284 4.889 -11.752 1.00 88.88 94 VAL A C 1
ATOM 684 O O . VAL A 1 94 ? 6.386 5.134 -12.232 1.00 88.88 94 VAL A O 1
ATOM 687 N N . VAL A 1 95 ? 4.599 3.794 -12.081 1.00 88.81 95 VAL A N 1
ATOM 688 C CA . VAL A 1 95 ? 5.110 2.805 -13.043 1.00 88.81 95 VAL A CA 1
ATOM 689 C C . VAL A 1 95 ? 5.253 3.420 -14.437 1.00 88.81 95 VAL A C 1
ATOM 691 O O . VAL A 1 95 ? 6.289 3.251 -15.078 1.00 88.81 95 VAL A O 1
ATOM 694 N N . LEU A 1 96 ? 4.256 4.191 -14.882 1.00 87.38 96 LEU A N 1
ATOM 695 C CA . LEU A 1 96 ? 4.268 4.840 -16.196 1.00 87.38 96 LEU A CA 1
ATOM 696 C C . LEU A 1 96 ? 5.332 5.942 -16.297 1.00 87.38 96 LEU A C 1
ATOM 698 O O . LEU A 1 96 ? 6.086 5.991 -17.267 1.00 87.38 96 LEU A O 1
ATOM 702 N N . VAL A 1 97 ? 5.401 6.818 -15.294 1.00 86.00 97 VAL A N 1
ATOM 703 C CA . VAL A 1 97 ? 6.310 7.972 -15.260 1.00 86.00 97 VAL A CA 1
ATOM 704 C C . VAL A 1 97 ? 7.740 7.534 -14.955 1.00 86.00 97 VAL A C 1
ATOM 706 O O . VAL A 1 97 ? 8.672 7.953 -15.635 1.00 86.00 97 VAL A O 1
ATOM 709 N N . GLY A 1 98 ? 7.913 6.671 -13.954 1.00 82.31 98 GLY A N 1
ATOM 710 C CA . GLY A 1 98 ? 9.205 6.168 -13.489 1.00 82.31 98 GLY A CA 1
ATOM 711 C C . GLY A 1 98 ? 9.801 5.057 -14.353 1.00 82.31 98 GLY A C 1
ATOM 712 O O . GLY A 1 98 ? 10.955 4.694 -14.141 1.00 82.31 98 GLY A O 1
ATOM 713 N N . ARG A 1 99 ? 9.031 4.513 -15.311 1.00 81.94 99 ARG A N 1
ATOM 714 C CA . ARG A 1 99 ? 9.402 3.350 -16.141 1.00 81.94 99 ARG A CA 1
ATOM 715 C C . ARG A 1 99 ? 9.918 2.176 -15.308 1.00 81.94 99 ARG A C 1
ATOM 717 O O . ARG A 1 99 ? 10.920 1.543 -15.632 1.00 81.94 99 ARG A O 1
ATOM 724 N N . VAL A 1 100 ? 9.228 1.923 -14.203 1.00 81.06 100 VAL A N 1
ATOM 725 C CA . VAL A 1 100 ? 9.587 0.886 -13.238 1.00 81.06 100 VAL A CA 1
ATOM 726 C C . VAL A 1 100 ? 9.155 -0.475 -13.792 1.00 81.06 100 VAL A C 1
ATOM 728 O O . VAL A 1 100 ? 8.051 -0.599 -14.313 1.00 81.06 100 VAL A O 1
ATOM 731 N N . SER A 1 101 ? 10.011 -1.497 -13.698 1.00 76.25 101 SER A N 1
ATOM 732 C CA . SER A 1 101 ? 9.695 -2.862 -14.159 1.00 76.25 101 SER A CA 1
ATOM 733 C C . SER A 1 101 ? 8.702 -3.593 -13.251 1.00 76.25 101 SER A C 1
ATOM 735 O O . SER A 1 101 ? 8.048 -4.544 -13.674 1.00 76.25 101 SER A O 1
ATOM 737 N N . GLU A 1 102 ? 8.590 -3.155 -12.000 1.00 75.62 102 GLU A N 1
ATOM 738 C CA . GLU A 1 102 ? 7.672 -3.715 -11.017 1.00 75.62 102 GLU A CA 1
ATOM 739 C C . GLU A 1 102 ? 6.223 -3.316 -11.290 1.00 75.62 102 GLU A C 1
ATOM 741 O O . GLU A 1 102 ? 5.912 -2.186 -11.669 1.00 75.62 102 GLU A O 1
ATOM 746 N N . GLY A 1 103 ? 5.308 -4.262 -11.080 1.00 83.44 103 GLY A N 1
ATOM 747 C CA . GLY A 1 103 ? 3.891 -4.043 -11.334 1.00 83.44 103 GLY A CA 1
ATOM 748 C C . GLY A 1 103 ? 3.263 -3.091 -10.316 1.00 83.44 103 GLY A C 1
ATOM 749 O O . GLY A 1 103 ? 3.545 -3.166 -9.123 1.00 83.44 103 GLY A O 1
ATOM 750 N N . ALA A 1 104 ? 2.310 -2.261 -10.747 1.00 88.56 104 ALA A N 1
ATOM 751 C CA . ALA A 1 104 ? 1.570 -1.361 -9.852 1.00 88.56 104 ALA A CA 1
ATOM 752 C C . ALA A 1 104 ? 0.921 -2.102 -8.662 1.00 88.56 104 ALA A C 1
ATOM 754 O O . ALA A 1 104 ? 0.858 -1.578 -7.552 1.00 88.56 104 ALA A O 1
ATOM 755 N N . VAL A 1 105 ? 0.507 -3.358 -8.875 1.00 88.06 105 VAL A N 1
ATOM 756 C CA . VAL A 1 105 ? -0.025 -4.243 -7.828 1.00 88.06 105 VAL A CA 1
ATOM 757 C C . VAL A 1 105 ? 0.977 -4.426 -6.685 1.00 88.06 105 VAL A C 1
ATOM 759 O O . VAL A 1 105 ? 0.592 -4.335 -5.523 1.00 88.06 105 VAL A O 1
ATOM 762 N N . TYR A 1 106 ? 2.262 -4.615 -6.986 1.00 87.00 106 TYR A N 1
ATOM 763 C CA . TYR A 1 106 ? 3.310 -4.782 -5.979 1.00 87.00 106 TYR A CA 1
ATOM 764 C C . TYR A 1 106 ? 3.427 -3.569 -5.048 1.00 87.00 106 TYR A C 1
ATOM 766 O O . TYR A 1 106 ? 3.491 -3.705 -3.823 1.00 87.00 106 TYR A O 1
ATOM 774 N N . LEU A 1 107 ? 3.392 -2.366 -5.621 1.00 89.25 107 LEU A N 1
ATOM 775 C CA . LEU A 1 107 ? 3.495 -1.114 -4.871 1.00 89.25 107 LEU A CA 1
ATOM 776 C C . LEU A 1 107 ? 2.276 -0.910 -3.961 1.00 89.25 107 LEU A C 1
ATOM 778 O O . LEU A 1 107 ? 2.422 -0.523 -2.799 1.00 89.25 107 LEU A O 1
ATOM 782 N N . VAL A 1 108 ? 1.079 -1.262 -4.437 1.00 91.94 108 VAL A N 1
ATOM 783 C CA . VAL A 1 108 ? -0.149 -1.234 -3.623 1.00 91.94 108 VAL A CA 1
ATOM 784 C C . VAL A 1 108 ? -0.073 -2.234 -2.465 1.00 91.94 108 VAL A C 1
ATOM 786 O O . VAL A 1 108 ? -0.389 -1.879 -1.329 1.00 91.94 108 VAL A O 1
ATOM 789 N N . LEU A 1 109 ? 0.395 -3.460 -2.712 1.00 88.56 109 LEU A N 1
ATOM 790 C CA . LEU A 1 109 ? 0.572 -4.479 -1.671 1.00 88.56 109 LEU A CA 1
ATOM 791 C C . LEU A 1 109 ? 1.607 -4.040 -0.621 1.00 88.56 109 LEU A C 1
ATOM 793 O O . LEU A 1 109 ? 1.355 -4.143 0.579 1.00 88.56 109 LEU A O 1
ATOM 797 N N . THR A 1 110 ? 2.726 -3.458 -1.057 1.00 89.62 110 THR A N 1
ATOM 798 C CA . THR A 1 110 ? 3.752 -2.884 -0.167 1.00 89.62 110 THR A CA 1
ATOM 799 C C . THR A 1 110 ? 3.167 -1.771 0.706 1.00 89.62 110 THR A C 1
ATOM 801 O O . THR A 1 110 ? 3.404 -1.714 1.917 1.00 89.62 110 THR A O 1
ATOM 804 N N . THR A 1 111 ? 2.325 -0.922 0.115 1.00 92.25 111 THR A N 1
ATOM 805 C CA . THR A 1 111 ? 1.611 0.143 0.831 1.00 92.25 111 THR A CA 1
ATOM 806 C C . THR A 1 111 ? 0.693 -0.431 1.907 1.00 92.25 111 THR A C 1
ATOM 808 O O . THR A 1 111 ? 0.711 0.035 3.044 1.00 92.25 111 THR A O 1
ATOM 811 N N . LEU A 1 112 ? -0.072 -1.476 1.588 1.00 91.50 112 LEU A N 1
ATOM 812 C CA . LEU A 1 112 ? -0.964 -2.140 2.540 1.00 91.50 112 LEU A CA 1
ATOM 813 C C . LEU A 1 112 ? -0.191 -2.799 3.689 1.00 91.50 112 LEU A C 1
ATOM 815 O O . LEU A 1 112 ? -0.561 -2.601 4.844 1.00 91.50 112 LEU A O 1
ATOM 819 N N . ILE A 1 113 ? 0.913 -3.502 3.403 1.00 89.00 113 ILE A N 1
ATOM 820 C CA . ILE A 1 113 ? 1.783 -4.081 4.444 1.00 89.00 113 ILE A CA 1
ATOM 821 C C . ILE A 1 113 ? 2.313 -2.979 5.361 1.00 89.00 113 ILE A C 1
ATOM 823 O O . ILE A 1 113 ? 2.219 -3.090 6.584 1.00 89.00 113 ILE A O 1
ATOM 827 N N . SER A 1 114 ? 2.845 -1.899 4.785 1.00 88.19 114 SER A N 1
ATOM 828 C CA . SER A 1 114 ? 3.406 -0.797 5.569 1.00 88.19 114 SER A CA 1
ATOM 829 C C . SER A 1 114 ? 2.350 -0.117 6.449 1.00 88.19 114 SER A C 1
ATOM 831 O O . SER A 1 114 ? 2.612 0.167 7.619 1.00 88.19 114 SER A O 1
ATOM 833 N N . ALA A 1 115 ? 1.124 0.040 5.942 1.00 89.25 115 ALA A N 1
ATOM 834 C CA . ALA A 1 115 ? -0.018 0.544 6.695 1.00 89.25 115 ALA A CA 1
ATOM 835 C C . ALA A 1 115 ? -0.419 -0.397 7.845 1.00 89.25 115 ALA A C 1
ATOM 837 O O . ALA A 1 115 ? -0.644 0.056 8.972 1.00 89.25 115 ALA A O 1
ATOM 838 N N . SER A 1 116 ? -0.464 -1.711 7.602 1.00 86.25 116 SER A N 1
ATOM 839 C CA . SER A 1 116 ? -0.732 -2.707 8.644 1.00 86.25 116 SER A CA 1
ATOM 840 C C . SER A 1 116 ? 0.325 -2.655 9.747 1.00 86.25 116 SER A C 1
ATOM 842 O O . SER A 1 116 ? -0.029 -2.531 10.920 1.00 86.25 116 SER A O 1
ATOM 844 N N . VAL A 1 117 ? 1.612 -2.640 9.395 1.00 86.50 117 VAL A N 1
ATOM 845 C CA . VAL A 1 117 ? 2.712 -2.536 10.369 1.00 86.50 117 VAL A CA 1
ATOM 846 C C . VAL A 1 117 ? 2.628 -1.227 11.156 1.00 86.50 117 VAL A C 1
ATOM 848 O O . VAL A 1 117 ? 2.682 -1.234 12.387 1.00 86.50 117 VAL A O 1
ATOM 851 N N . ALA A 1 118 ? 2.400 -0.102 10.479 1.00 86.50 118 ALA A N 1
ATOM 852 C CA . ALA A 1 118 ? 2.248 1.200 11.120 1.00 86.50 118 ALA A CA 1
ATOM 853 C C . ALA A 1 118 ? 1.074 1.249 12.109 1.00 86.50 118 ALA A C 1
ATOM 855 O O . ALA A 1 118 ? 1.183 1.879 13.162 1.00 86.50 118 ALA A O 1
ATOM 856 N N . SER A 1 119 ? -0.028 0.551 11.817 1.00 83.75 119 SER A N 1
ATOM 857 C CA . SER A 1 119 ? -1.188 0.482 12.716 1.00 83.75 119 SER A CA 1
ATOM 858 C C . SER A 1 119 ? -0.908 -0.299 14.006 1.00 83.75 119 SER A C 1
ATOM 860 O O . SER A 1 119 ? -1.480 0.004 15.060 1.00 83.75 119 SER A O 1
ATOM 862 N N . VAL A 1 120 ? 0.022 -1.259 13.946 1.00 84.38 120 VAL A N 1
ATOM 863 C CA . VAL A 1 120 ? 0.492 -2.024 15.106 1.00 84.38 120 VAL A CA 1
ATOM 864 C C . VAL A 1 120 ? 1.498 -1.210 15.920 1.00 84.38 120 VAL A C 1
ATOM 866 O O . VAL A 1 120 ? 1.346 -1.119 17.139 1.00 84.38 120 VAL A O 1
ATOM 869 N N . VAL A 1 121 ? 2.477 -0.587 15.252 1.00 84.75 121 VAL A N 1
ATOM 870 C CA . VAL A 1 121 ? 3.575 0.176 15.878 1.00 84.75 121 VAL A CA 1
ATOM 871 C C . VAL A 1 121 ? 3.098 1.512 16.458 1.00 84.75 121 VAL A C 1
ATOM 873 O O . VAL A 1 121 ? 3.633 1.972 17.466 1.00 84.75 121 VAL A O 1
ATOM 876 N N . ARG A 1 122 ? 2.085 2.145 15.849 1.00 81.62 122 ARG A N 1
ATOM 877 C CA . ARG A 1 122 ? 1.473 3.420 16.285 1.00 81.62 122 ARG A CA 1
ATOM 878 C C . ARG A 1 122 ? 2.456 4.597 16.416 1.00 81.62 122 ARG A C 1
ATOM 880 O O . ARG A 1 122 ? 2.134 5.602 17.044 1.00 81.62 122 ARG A O 1
ATOM 887 N N . ARG A 1 123 ? 3.654 4.490 15.831 1.00 79.62 123 ARG A N 1
ATOM 888 C CA . ARG A 1 123 ? 4.700 5.524 15.819 1.00 79.62 123 ARG A CA 1
ATOM 889 C C . ARG A 1 123 ? 5.355 5.581 14.442 1.00 79.62 123 ARG A C 1
ATOM 891 O O . ARG A 1 123 ? 5.825 4.562 13.948 1.00 79.62 123 ARG A O 1
ATOM 898 N N . SER A 1 124 ? 5.422 6.774 13.853 1.00 80.81 124 SER A N 1
ATOM 899 C CA . SER A 1 124 ? 5.878 6.980 12.472 1.00 80.81 124 SER A CA 1
ATOM 900 C C . SER A 1 124 ? 7.360 6.669 12.284 1.00 80.81 124 SER A C 1
ATOM 902 O O . SER A 1 124 ? 7.705 5.863 11.429 1.00 80.81 124 SER A O 1
ATOM 904 N N . ILE A 1 125 ? 8.229 7.245 13.120 1.00 86.00 125 ILE A N 1
ATOM 905 C CA . ILE A 1 125 ? 9.689 7.093 13.008 1.00 86.00 125 ILE A CA 1
ATOM 906 C C . ILE A 1 125 ? 10.132 5.619 13.090 1.00 86.00 125 ILE A C 1
ATOM 908 O O . ILE A 1 125 ? 10.771 5.153 12.149 1.00 86.00 125 ILE A O 1
ATOM 912 N N . PRO A 1 126 ? 9.782 4.845 14.140 1.00 85.88 126 PRO A N 1
ATOM 913 C CA . PRO A 1 126 ? 10.222 3.454 14.229 1.00 85.88 126 PRO A CA 1
ATOM 914 C C . PRO A 1 126 ? 9.563 2.556 13.174 1.00 85.88 126 PRO A C 1
ATOM 916 O O . PRO A 1 126 ? 10.192 1.599 12.732 1.00 85.88 126 PRO A O 1
ATOM 919 N N . ALA A 1 127 ? 8.333 2.858 12.735 1.00 87.94 127 ALA A N 1
ATOM 920 C CA . ALA A 1 127 ? 7.674 2.089 11.682 1.00 87.94 127 ALA A CA 1
ATOM 921 C C . ALA A 1 127 ? 8.372 2.269 10.329 1.00 87.94 127 ALA A C 1
ATOM 923 O O . ALA A 1 127 ? 8.698 1.277 9.681 1.00 87.94 127 ALA A O 1
ATOM 924 N N . VAL A 1 128 ? 8.644 3.516 9.922 1.00 87.56 128 VAL A N 1
ATOM 925 C CA . VAL A 1 128 ? 9.368 3.791 8.671 1.00 87.56 128 VAL A CA 1
ATOM 926 C C . VAL A 1 128 ? 10.775 3.205 8.738 1.00 87.56 128 VAL A C 1
ATOM 928 O O . VAL A 1 128 ? 11.163 2.480 7.829 1.00 87.56 128 VAL A O 1
ATOM 931 N N . ALA A 1 129 ? 11.519 3.460 9.819 1.00 89.94 129 ALA A N 1
ATOM 932 C CA . ALA A 1 129 ? 12.888 2.969 9.959 1.00 89.94 129 ALA A CA 1
ATOM 933 C C . ALA A 1 129 ? 12.958 1.436 9.883 1.00 89.94 129 ALA A C 1
ATOM 935 O O . ALA A 1 129 ? 13.742 0.895 9.109 1.00 89.94 129 ALA A O 1
ATOM 936 N N . GLY A 1 130 ? 12.096 0.735 10.627 1.00 89.81 130 GLY A N 1
ATOM 937 C CA . GLY A 1 130 ? 12.057 -0.727 10.615 1.00 89.81 130 GLY A CA 1
ATOM 938 C C . GLY A 1 130 ? 11.689 -1.299 9.247 1.00 89.81 130 GLY A C 1
ATOM 939 O O . GLY A 1 130 ? 12.327 -2.243 8.788 1.00 89.81 130 GLY A O 1
ATOM 940 N N . LEU A 1 131 ? 10.704 -0.706 8.564 1.00 89.38 131 LEU A N 1
ATOM 941 C CA . LEU A 1 131 ? 10.294 -1.152 7.232 1.00 89.38 131 LEU A CA 1
ATOM 942 C C . LEU A 1 131 ? 11.371 -0.897 6.180 1.00 89.38 131 LEU A C 1
ATOM 944 O O . LEU A 1 131 ? 11.623 -1.779 5.369 1.00 89.38 131 LEU A O 1
ATOM 948 N N . LEU A 1 132 ? 12.034 0.260 6.198 1.00 90.38 132 LEU A N 1
ATOM 949 C CA . LEU A 1 132 ? 13.126 0.534 5.264 1.00 90.38 132 LEU A CA 1
ATOM 950 C C . LEU A 1 132 ? 14.309 -0.410 5.504 1.00 90.38 132 LEU A C 1
ATOM 952 O O . LEU A 1 132 ? 14.832 -0.975 4.551 1.00 90.38 132 LEU A O 1
ATOM 956 N N . ILE A 1 133 ? 14.682 -0.671 6.759 1.00 89.88 133 ILE A N 1
ATOM 957 C CA . ILE A 1 133 ? 15.721 -1.664 7.074 1.00 89.88 133 ILE A CA 1
ATOM 958 C C . ILE A 1 133 ? 15.309 -3.049 6.558 1.00 89.88 133 ILE A C 1
ATOM 960 O O . ILE A 1 133 ? 16.098 -3.735 5.909 1.00 89.88 133 ILE A O 1
ATOM 964 N N . TYR A 1 134 ? 14.061 -3.456 6.792 1.00 86.44 134 TYR A N 1
ATOM 965 C CA . TYR A 1 134 ? 13.568 -4.751 6.338 1.00 86.44 134 TYR A CA 1
ATOM 966 C C . TYR A 1 134 ? 13.573 -4.880 4.807 1.00 86.44 134 TYR A C 1
ATOM 968 O O . TYR A 1 134 ? 14.142 -5.829 4.272 1.00 86.44 134 TYR A O 1
ATOM 976 N N . TYR A 1 135 ? 12.987 -3.916 4.095 1.00 84.94 135 TYR A N 1
ATOM 977 C CA . TYR A 1 135 ? 12.846 -3.978 2.639 1.00 84.94 135 TYR A CA 1
ATOM 978 C C . TYR A 1 135 ? 14.168 -3.767 1.890 1.00 84.94 135 TYR A C 1
ATOM 980 O O . TYR A 1 135 ? 14.360 -4.380 0.848 1.00 84.94 135 TYR A O 1
ATOM 988 N N . PHE A 1 136 ? 15.082 -2.937 2.402 1.00 85.31 136 PHE A N 1
ATOM 989 C CA . PHE A 1 136 ? 16.272 -2.513 1.649 1.00 85.31 136 PHE A CA 1
ATOM 990 C C . PHE A 1 136 ? 17.553 -3.207 2.098 1.00 85.31 136 PHE A C 1
ATOM 992 O O . PHE A 1 136 ? 18.505 -3.265 1.328 1.00 85.31 136 PHE A O 1
ATOM 999 N N . ILE A 1 137 ? 17.599 -3.724 3.327 1.00 85.56 137 ILE A N 1
ATOM 1000 C CA . ILE A 1 137 ? 18.780 -4.419 3.847 1.00 85.56 137 ILE A CA 1
ATOM 1001 C C . ILE A 1 137 ? 18.472 -5.906 3.948 1.00 85.56 137 ILE A C 1
ATOM 1003 O O . ILE A 1 137 ? 19.123 -6.719 3.308 1.00 85.56 137 ILE A O 1
ATOM 1007 N N . ILE A 1 138 ? 17.443 -6.279 4.704 1.00 83.50 138 ILE A N 1
ATOM 1008 C CA . ILE A 1 138 ? 17.179 -7.694 4.991 1.00 83.50 138 ILE A CA 1
ATOM 1009 C C . ILE A 1 138 ? 16.693 -8.429 3.732 1.00 83.50 138 ILE A C 1
ATOM 1011 O O . ILE A 1 138 ? 17.207 -9.499 3.414 1.00 83.50 138 ILE A O 1
ATOM 1015 N N . SER A 1 139 ? 15.742 -7.855 2.989 1.00 79.62 139 SER A N 1
ATOM 1016 C CA . SER A 1 139 ? 15.137 -8.524 1.829 1.00 79.62 139 SER A CA 1
ATOM 1017 C C . SER A 1 139 ? 16.143 -8.864 0.717 1.00 79.62 139 SER A C 1
ATOM 1019 O O . SER A 1 139 ? 16.126 -10.014 0.274 1.00 79.62 139 SER A O 1
ATOM 1021 N N . PRO A 1 140 ? 17.047 -7.960 0.278 1.00 78.94 140 PRO A N 1
ATOM 1022 C CA . PRO A 1 140 ? 18.062 -8.308 -0.718 1.00 78.94 140 PRO A CA 1
ATOM 1023 C C . PRO A 1 140 ? 19.035 -9.379 -0.216 1.00 78.94 140 PRO A C 1
ATOM 1025 O O . PRO A 1 140 ? 19.364 -10.292 -0.964 1.00 78.94 140 PRO A O 1
ATOM 1028 N N . LEU A 1 141 ? 19.425 -9.335 1.067 1.00 78.19 141 LEU A N 1
ATOM 1029 C CA . LEU A 1 141 ? 20.306 -10.349 1.660 1.00 78.19 141 LEU A CA 1
ATOM 1030 C C . LEU A 1 141 ? 19.682 -11.756 1.674 1.00 78.19 141 LEU A C 1
ATOM 1032 O O . LEU A 1 141 ? 20.400 -12.750 1.571 1.00 78.19 141 LEU A O 1
ATOM 1036 N N . LEU A 1 142 ? 18.357 -11.858 1.824 1.00 73.44 142 LEU A N 1
ATOM 1037 C CA . LEU A 1 142 ? 17.648 -13.142 1.799 1.00 73.44 142 LEU A CA 1
ATOM 1038 C C . LEU A 1 142 ? 17.324 -13.628 0.381 1.00 73.44 142 LEU A C 1
ATOM 1040 O O . LEU A 1 142 ? 17.094 -14.829 0.198 1.00 73.44 142 LEU A O 1
ATOM 1044 N N . HIS A 1 143 ? 17.313 -12.732 -0.608 1.00 69.12 143 HIS A N 1
ATOM 1045 C CA . HIS A 1 143 ? 16.991 -13.078 -1.992 1.00 69.12 143 HIS A CA 1
ATOM 1046 C C . HIS A 1 143 ? 18.016 -14.050 -2.594 1.00 69.12 143 HIS A C 1
ATOM 1048 O O . HIS A 1 143 ? 17.635 -14.989 -3.285 1.00 69.12 143 HIS A O 1
ATOM 1054 N N . ASP A 1 144 ? 19.292 -13.919 -2.222 1.00 64.81 144 ASP A N 1
ATOM 1055 C CA . ASP A 1 144 ? 20.361 -14.833 -2.656 1.00 64.81 144 ASP A CA 1
ATOM 1056 C C . ASP A 1 144 ? 20.240 -16.247 -2.059 1.00 64.81 144 ASP A C 1
ATOM 1058 O O . ASP A 1 144 ? 20.873 -17.191 -2.530 1.00 64.81 144 ASP A O 1
ATOM 1062 N N . ARG A 1 145 ? 19.451 -16.412 -0.990 1.00 63.66 145 ARG A N 1
ATOM 1063 C CA . ARG A 1 145 ? 19.364 -17.660 -0.210 1.00 63.66 145 ARG A CA 1
ATOM 1064 C C . ARG A 1 145 ? 18.055 -18.413 -0.422 1.00 63.66 145 ARG A C 1
ATOM 1066 O O . ARG A 1 145 ? 17.992 -19.601 -0.117 1.00 63.66 145 ARG A O 1
ATOM 1073 N N . THR A 1 146 ? 17.009 -17.742 -0.897 1.00 63.78 146 THR A N 1
ATOM 1074 C CA . THR A 1 146 ? 15.664 -18.315 -1.017 1.00 63.78 146 THR A CA 1
ATOM 1075 C C . THR A 1 146 ? 14.964 -17.760 -2.250 1.00 63.78 146 THR A C 1
ATOM 1077 O O . THR A 1 146 ? 14.959 -16.552 -2.468 1.00 63.78 146 THR A O 1
ATOM 1080 N N . SER A 1 147 ? 14.333 -18.627 -3.049 1.00 59.69 147 SER A N 1
ATOM 1081 C CA . SER A 1 147 ? 13.415 -18.193 -4.104 1.00 59.69 147 SER A CA 1
ATOM 1082 C C . SER A 1 147 ? 12.204 -17.537 -3.439 1.00 59.69 147 SER A C 1
ATOM 1084 O O . SER A 1 147 ? 11.262 -18.222 -3.027 1.00 59.69 147 SER A O 1
ATOM 1086 N N . LEU A 1 148 ? 12.276 -16.220 -3.239 1.00 58.53 148 LEU A N 1
ATOM 1087 C CA . LEU A 1 148 ? 11.216 -15.473 -2.581 1.00 58.53 148 LEU A CA 1
ATOM 1088 C C . LEU A 1 148 ? 9.910 -15.604 -3.376 1.00 58.53 148 LEU A C 1
ATOM 1090 O O . LEU A 1 148 ? 9.932 -15.745 -4.603 1.00 58.53 148 LEU A O 1
ATOM 1094 N N . PRO A 1 149 ? 8.758 -15.561 -2.694 1.00 58.53 149 PRO A N 1
ATOM 1095 C CA . PRO A 1 149 ? 7.485 -15.711 -3.366 1.00 58.53 149 PRO A CA 1
ATOM 1096 C C . PRO A 1 149 ? 7.279 -14.595 -4.395 1.00 58.53 149 PRO A C 1
ATOM 1098 O O . PRO A 1 149 ? 7.470 -13.420 -4.081 1.00 58.53 149 PRO A O 1
ATOM 1101 N N . GLY A 1 150 ? 6.823 -14.949 -5.600 1.00 65.88 150 GLY A N 1
ATOM 1102 C CA . GLY A 1 150 ? 6.347 -13.969 -6.578 1.00 65.88 150 GLY A CA 1
ATOM 1103 C C . GLY A 1 150 ? 5.132 -13.182 -6.064 1.00 65.88 150 GLY A C 1
ATOM 1104 O O . GLY A 1 150 ? 4.740 -13.281 -4.899 1.00 65.88 150 GLY A O 1
ATOM 1105 N N . THR A 1 151 ? 4.463 -12.432 -6.940 1.00 69.06 151 THR A N 1
ATOM 1106 C CA . THR A 1 151 ? 3.301 -11.587 -6.590 1.00 69.06 151 THR A CA 1
ATOM 1107 C C . THR A 1 151 ? 2.257 -12.302 -5.714 1.00 69.06 151 THR A C 1
ATOM 1109 O O . THR A 1 151 ? 1.693 -11.697 -4.807 1.00 69.06 151 THR A O 1
ATOM 1112 N N . ILE A 1 152 ? 2.058 -13.608 -5.918 1.00 69.81 152 ILE A N 1
ATOM 1113 C CA . ILE A 1 152 ? 1.136 -14.448 -5.138 1.00 69.81 152 ILE A CA 1
ATOM 1114 C C . ILE A 1 152 ? 1.524 -14.523 -3.655 1.00 69.81 152 ILE A C 1
ATOM 1116 O O . ILE A 1 152 ? 0.656 -14.417 -2.788 1.00 69.81 152 ILE A O 1
ATOM 1120 N N . GLY A 1 153 ? 2.806 -14.664 -3.319 1.00 75.94 153 GLY A N 1
ATOM 1121 C CA . GLY A 1 153 ? 3.179 -14.682 -1.907 1.00 75.94 153 GLY A CA 1
ATOM 1122 C C . GLY A 1 153 ? 3.206 -13.294 -1.284 1.00 75.94 153 GLY A C 1
ATOM 1123 O O . GLY A 1 153 ? 2.901 -13.186 -0.103 1.00 75.94 153 GLY A O 1
ATOM 1124 N N . TYR A 1 154 ? 3.430 -12.223 -2.053 1.00 77.38 154 TYR A N 1
ATOM 1125 C CA . TYR A 1 154 ? 3.169 -10.863 -1.557 1.00 77.38 154 TYR A CA 1
ATOM 1126 C C . TYR A 1 154 ? 1.696 -10.668 -1.183 1.00 77.38 154 TYR A C 1
ATOM 1128 O O . TYR A 1 154 ? 1.405 -10.101 -0.130 1.00 77.38 154 TYR A O 1
ATOM 1136 N N . VAL A 1 155 ? 0.762 -11.202 -1.980 1.00 79.44 155 VAL A N 1
ATOM 1137 C CA . VAL A 1 155 ? -0.663 -11.230 -1.613 1.00 79.44 155 VAL A CA 1
ATOM 1138 C C . VAL A 1 155 ? -0.863 -12.013 -0.312 1.00 79.44 155 VAL A C 1
ATOM 1140 O O . VAL A 1 155 ? -1.495 -11.500 0.609 1.00 79.44 155 VAL A O 1
ATOM 1143 N N . MET A 1 156 ? -0.263 -13.197 -0.171 1.00 82.44 156 MET A N 1
ATOM 1144 C CA . MET A 1 156 ? -0.357 -13.987 1.065 1.00 82.44 156 MET A CA 1
ATOM 1145 C C 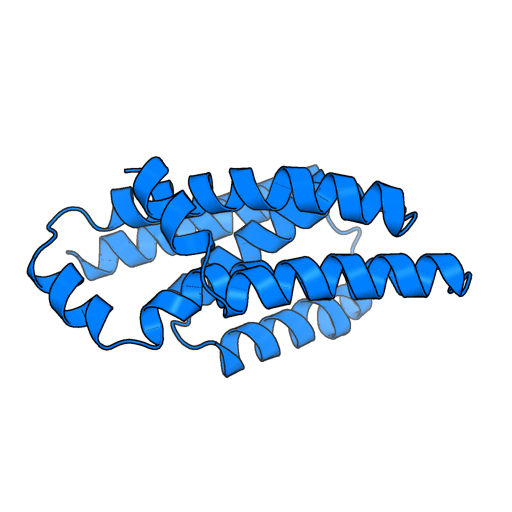. MET A 1 156 ? 0.152 -13.214 2.295 1.00 82.44 156 MET A C 1
ATOM 1147 O O . MET A 1 156 ? -0.539 -13.147 3.312 1.00 82.44 156 MET A O 1
ATOM 1151 N N . TRP A 1 157 ? 1.309 -12.556 2.189 1.00 81.38 157 TRP A N 1
ATOM 1152 C CA . TRP A 1 157 ? 1.871 -11.723 3.255 1.00 81.38 157 TRP A CA 1
ATOM 1153 C C . TRP A 1 157 ? 0.999 -10.511 3.583 1.00 81.38 157 TRP A C 1
ATOM 1155 O O . TRP A 1 157 ? 0.860 -10.170 4.757 1.00 81.38 157 TRP A O 1
ATOM 1165 N N . THR A 1 158 ? 0.360 -9.884 2.589 1.00 82.12 158 THR A N 1
ATOM 1166 C CA . THR A 1 158 ? -0.579 -8.778 2.849 1.00 82.12 158 THR A CA 1
ATOM 1167 C C . THR A 1 158 ? -1.805 -9.246 3.617 1.00 82.12 158 THR A C 1
ATOM 1169 O O . THR A 1 158 ? -2.180 -8.614 4.602 1.00 82.12 158 THR A O 1
ATOM 1172 N N . VAL A 1 159 ? -2.396 -10.379 3.227 1.00 85.88 159 VAL A N 1
ATOM 1173 C CA . VAL A 1 159 ? -3.561 -10.948 3.913 1.00 85.88 159 VAL A CA 1
ATOM 1174 C C . VAL A 1 159 ? -3.195 -11.330 5.345 1.00 85.88 159 VAL A C 1
ATOM 1176 O O . VAL A 1 159 ? -3.947 -11.009 6.263 1.00 85.88 159 VAL A O 1
ATOM 1179 N N . LEU A 1 160 ? -2.018 -11.927 5.563 1.00 86.69 160 LEU A N 1
ATOM 1180 C CA . LEU A 1 160 ? -1.512 -12.228 6.905 1.00 86.69 160 LEU A CA 1
ATOM 1181 C C . LEU A 1 160 ? -1.273 -10.962 7.735 1.00 86.69 160 LEU A C 1
ATOM 1183 O O . LEU A 1 160 ? -1.719 -10.901 8.876 1.00 86.69 160 LEU A O 1
ATOM 1187 N N . ALA A 1 161 ? -0.625 -9.934 7.185 1.00 84.44 161 ALA A N 1
ATOM 1188 C CA . ALA A 1 161 ? -0.364 -8.684 7.902 1.00 84.44 161 ALA A CA 1
ATOM 1189 C C . ALA A 1 161 ? -1.666 -7.960 8.293 1.00 84.44 161 ALA A C 1
ATOM 1191 O O . ALA A 1 161 ? -1.806 -7.486 9.425 1.00 84.44 161 ALA A O 1
ATOM 1192 N N . VAL A 1 162 ? -2.645 -7.922 7.385 1.00 85.12 162 VAL A N 1
ATOM 1193 C CA . VAL A 1 162 ? -3.983 -7.372 7.648 1.00 85.12 162 VAL A CA 1
ATOM 1194 C C . VAL A 1 162 ? -4.728 -8.232 8.674 1.00 85.12 162 VAL A C 1
ATOM 1196 O O . VAL A 1 162 ? -5.337 -7.694 9.601 1.00 85.12 162 VAL A O 1
ATOM 1199 N N . GLY A 1 163 ? -4.645 -9.558 8.564 1.00 83.31 163 GLY A N 1
ATOM 1200 C CA . GLY A 1 163 ? -5.232 -10.512 9.505 1.00 83.31 163 GLY A CA 1
ATOM 1201 C C . GLY A 1 163 ? -4.671 -10.366 10.921 1.00 83.31 163 GLY A C 1
ATOM 1202 O O . GLY A 1 163 ? -5.433 -10.208 11.870 1.00 83.31 163 GLY A O 1
ATOM 1203 N N . ILE A 1 164 ? -3.346 -10.320 11.072 1.00 84.81 164 ILE A N 1
ATOM 1204 C CA . ILE A 1 164 ? -2.668 -10.120 12.363 1.00 84.81 164 ILE A CA 1
ATOM 1205 C C . ILE A 1 164 ? -3.030 -8.756 12.949 1.00 84.81 164 ILE A C 1
ATOM 1207 O O . ILE A 1 164 ? -3.379 -8.667 14.125 1.00 84.81 164 ILE A O 1
ATOM 1211 N N . SER A 1 165 ? -3.000 -7.693 12.141 1.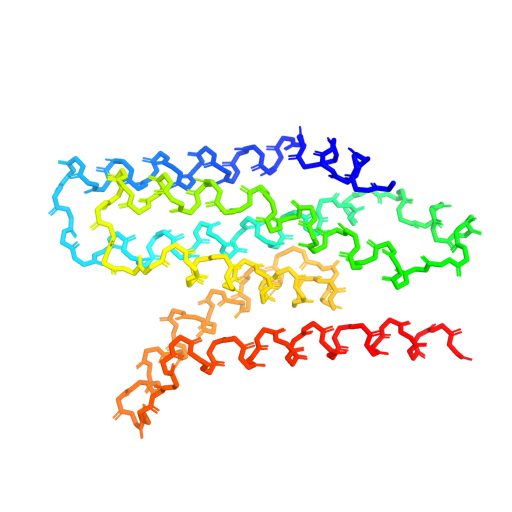00 81.25 165 SER A N 1
ATOM 1212 C CA . SER A 1 165 ? -3.390 -6.360 12.604 1.00 81.25 165 SER A CA 1
ATOM 1213 C C . SER A 1 165 ? -4.834 -6.347 13.117 1.00 81.25 165 SER A C 1
ATOM 1215 O O . SER A 1 165 ? -5.095 -5.932 14.247 1.00 81.25 165 SER A O 1
ATOM 1217 N N . THR A 1 166 ? -5.781 -6.864 12.327 1.00 80.69 166 THR A N 1
ATOM 1218 C CA . THR A 1 166 ? -7.200 -6.917 12.713 1.00 80.69 166 THR A CA 1
ATOM 1219 C C . THR A 1 166 ? -7.446 -7.804 13.934 1.00 80.69 166 THR A C 1
ATOM 1221 O O . THR A 1 166 ? -8.247 -7.429 14.792 1.00 80.69 166 THR A O 1
ATOM 1224 N N . ALA A 1 167 ? -6.734 -8.927 14.067 1.00 80.62 167 ALA A N 1
ATOM 1225 C CA . ALA A 1 167 ? -6.780 -9.784 15.248 1.00 80.62 167 ALA A CA 1
ATOM 1226 C C . ALA A 1 167 ? -6.251 -9.062 16.496 1.00 80.62 167 ALA A C 1
ATOM 1228 O O . ALA A 1 167 ? -6.902 -9.097 17.535 1.00 80.62 167 ALA A O 1
ATOM 1229 N N . LEU A 1 168 ? -5.135 -8.332 16.393 1.00 80.25 168 LEU A N 1
ATOM 1230 C CA . LEU A 1 168 ? -4.608 -7.516 17.492 1.00 80.25 168 LEU A CA 1
ATOM 1231 C C . LEU A 1 168 ? -5.569 -6.398 17.899 1.00 80.25 168 LEU A C 1
ATOM 1233 O O . LEU A 1 168 ? -5.646 -6.068 19.078 1.00 80.25 168 LEU A O 1
ATOM 1237 N N . PHE A 1 169 ? -6.304 -5.806 16.954 1.00 75.69 169 PHE A N 1
ATOM 1238 C CA . PHE A 1 169 ? -7.371 -4.864 17.290 1.00 75.69 169 PHE A CA 1
ATOM 1239 C C . PHE A 1 169 ? -8.500 -5.551 18.062 1.00 75.69 169 PHE A C 1
ATOM 1241 O O . PHE A 1 169 ? -8.893 -5.030 19.096 1.00 75.69 169 PHE A O 1
ATOM 1248 N N . ARG A 1 170 ? -8.948 -6.740 17.635 1.00 75.44 170 ARG A N 1
ATOM 1249 C CA . ARG A 1 170 ? -9.974 -7.512 18.362 1.00 75.44 170 ARG A CA 1
ATOM 1250 C C . ARG A 1 170 ? -9.528 -7.931 19.764 1.00 75.44 170 ARG A C 1
ATOM 1252 O O . ARG A 1 170 ? -10.305 -7.801 20.695 1.00 75.44 170 ARG A O 1
ATOM 1259 N N . LEU A 1 171 ? -8.294 -8.409 19.920 1.00 73.38 171 LEU A N 1
ATOM 1260 C CA . LEU A 1 171 ? -7.753 -8.861 21.210 1.00 73.38 171 LEU A CA 1
ATOM 1261 C C . LEU A 1 171 ? -7.560 -7.720 22.213 1.00 73.38 171 LEU A C 1
ATOM 1263 O O . LEU A 1 171 ? -7.562 -7.956 23.409 1.00 73.38 171 LEU A O 1
ATOM 1267 N N . ARG A 1 172 ? -7.372 -6.487 21.736 1.00 67.31 172 ARG A N 1
ATOM 1268 C CA . ARG A 1 172 ? -7.281 -5.292 22.591 1.00 67.31 172 ARG A CA 1
ATOM 1269 C C . ARG A 1 172 ? -8.651 -4.765 23.031 1.00 67.31 172 ARG A C 1
ATOM 1271 O O . ARG A 1 172 ? -8.688 -3.857 23.855 1.00 67.31 172 ARG A O 1
ATOM 1278 N N . ASP A 1 173 ? -9.725 -5.291 22.444 1.00 58.56 173 ASP A N 1
ATOM 1279 C CA . ASP A 1 173 ? -11.111 -4.896 22.698 1.00 58.56 173 ASP A CA 1
ATOM 1280 C C . ASP A 1 173 ? -11.869 -5.930 23.573 1.00 58.56 173 ASP A C 1
ATOM 1282 O O . ASP A 1 173 ? -13.001 -5.650 23.967 1.00 58.56 173 ASP A O 1
ATOM 1286 N N . ALA A 1 174 ? -11.275 -7.101 23.854 1.00 55.53 174 ALA A N 1
ATOM 1287 C CA . ALA A 1 174 ? -11.814 -8.163 24.718 1.00 55.53 174 ALA A CA 1
ATOM 1288 C C . ALA A 1 174 ? -11.251 -8.061 26.142 1.00 55.53 174 ALA A C 1
ATOM 1290 O O . ALA A 1 174 ? -12.029 -8.321 27.086 1.00 55.53 174 ALA A O 1
#

Secondary structure (DSSP, 8-state):
-HHHHHHHTTSHHHHHHHHHHHHHHHHHHHTT-TTHHHHHHHHHHHHHHHHHHHGGGGSTHHHHHHHH-S-HHHHHHHHHHHHHHHHHHHHHHHHHHHT-SS-HHHHHHHHHHHHHHHHHH--HHHHHHHHHHIIIIIHHHHHTTS----HHHHHHHHHHHHHHHHHHHHHT--

pLDDT: mean 79.91, std 9.76, range [55.53, 92.25]